Protein AF-A0A1H3C4C2-F1 (afdb_monomer_lite)

pLDDT: mean 83.83, std 12.62, range [54.88, 97.19]

Structure (mmCIF, N/CA/C/O backbone):
data_AF-A0A1H3C4C2-F1
#
_entry.id   AF-A0A1H3C4C2-F1
#
loop_
_atom_site.group_PDB
_atom_site.id
_atom_site.type_symbol
_atom_site.label_atom_id
_atom_site.label_alt_id
_atom_site.label_comp_id
_atom_site.label_asym_id
_atom_site.label_entity_id
_atom_site.label_seq_id
_atom_site.pdbx_PDB_ins_code
_atom_site.Cartn_x
_atom_site.Cartn_y
_atom_site.Cartn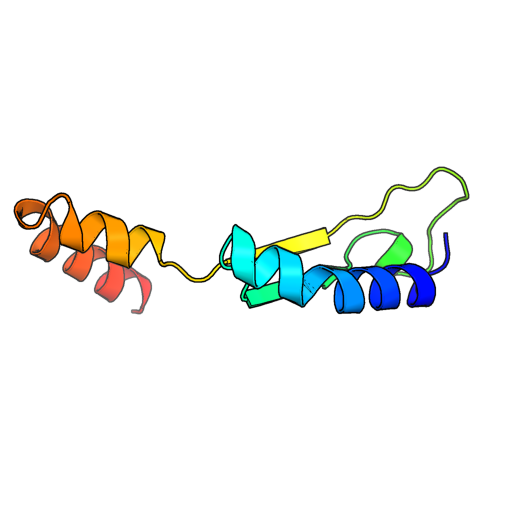_z
_atom_site.occupancy
_atom_site.B_iso_or_equiv
_atom_site.auth_seq_id
_atom_site.auth_comp_id
_atom_site.auth_asym_id
_atom_site.auth_atom_id
_atom_site.pdbx_PDB_model_num
ATOM 1 N N . MET A 1 1 ? 11.887 -1.934 -13.461 1.00 71.69 1 MET A N 1
ATOM 2 C CA . MET A 1 1 ? 10.942 -2.772 -12.678 1.00 71.69 1 MET A CA 1
ATOM 3 C C . MET A 1 1 ? 9.569 -2.761 -13.362 1.00 71.69 1 MET A C 1
ATOM 5 O O . MET A 1 1 ? 9.251 -1.753 -13.972 1.00 71.69 1 MET A O 1
ATOM 9 N N . ASN A 1 2 ? 8.779 -3.846 -13.343 1.00 86.69 2 ASN A N 1
ATOM 10 C CA . ASN A 1 2 ? 7.487 -3.914 -14.059 1.00 86.69 2 ASN A CA 1
ATOM 11 C C . ASN A 1 2 ? 6.310 -3.522 -13.140 1.00 86.69 2 ASN A C 1
ATOM 13 O O . ASN A 1 2 ? 6.158 -4.104 -12.064 1.00 86.69 2 ASN A O 1
ATOM 17 N N . ARG A 1 3 ? 5.465 -2.580 -13.584 1.00 92.56 3 ARG A N 1
ATOM 18 C CA . ARG A 1 3 ? 4.300 -2.073 -12.837 1.00 92.56 3 ARG A CA 1
ATOM 19 C C . ARG A 1 3 ? 3.348 -3.179 -12.383 1.00 92.56 3 ARG A C 1
ATOM 21 O O . ARG A 1 3 ? 2.984 -3.230 -11.210 1.00 92.56 3 ARG A O 1
ATOM 28 N N . GLN A 1 4 ? 2.997 -4.103 -13.276 1.00 94.00 4 GLN A N 1
ATOM 29 C CA . GLN A 1 4 ? 2.100 -5.217 -12.964 1.00 94.00 4 GLN A CA 1
ATOM 30 C C . GLN A 1 4 ? 2.686 -6.129 -11.883 1.00 94.00 4 GLN A C 1
ATOM 32 O O . GLN A 1 4 ? 1.996 -6.483 -10.930 1.00 94.00 4 GLN A O 1
ATOM 37 N N . ARG A 1 5 ? 3.986 -6.436 -11.968 1.00 92.56 5 ARG A N 1
ATOM 38 C CA . ARG A 1 5 ? 4.678 -7.244 -10.953 1.00 92.56 5 ARG A CA 1
ATOM 39 C C . ARG A 1 5 ? 4.607 -6.607 -9.564 1.00 92.56 5 ARG A C 1
ATOM 41 O O . ARG A 1 5 ? 4.417 -7.327 -8.582 1.00 92.56 5 ARG A O 1
ATOM 48 N N . VAL A 1 6 ? 4.755 -5.284 -9.475 1.00 94.19 6 VAL A N 1
ATOM 49 C CA . VAL A 1 6 ? 4.649 -4.553 -8.203 1.00 94.19 6 VAL A CA 1
ATOM 50 C C . VAL A 1 6 ? 3.213 -4.587 -7.683 1.00 94.19 6 VAL A C 1
ATOM 52 O O . VAL A 1 6 ? 3.002 -4.926 -6.522 1.00 94.19 6 VAL A O 1
ATOM 55 N N . LEU A 1 7 ? 2.217 -4.339 -8.537 1.00 95.81 7 LEU A N 1
ATOM 56 C CA . LEU A 1 7 ? 0.805 -4.427 -8.150 1.00 95.81 7 LEU A CA 1
ATOM 57 C C . LEU A 1 7 ? 0.427 -5.824 -7.638 1.00 95.81 7 LEU A C 1
ATOM 59 O O . LEU A 1 7 ? -0.266 -5.944 -6.629 1.00 95.81 7 LEU A O 1
ATOM 63 N N . ASP A 1 8 ? 0.919 -6.884 -8.274 1.00 96.38 8 ASP A N 1
ATOM 64 C CA . ASP A 1 8 ? 0.653 -8.253 -7.831 1.00 96.38 8 ASP A CA 1
ATOM 65 C C . ASP A 1 8 ? 1.328 -8.566 -6.490 1.00 96.38 8 ASP A C 1
ATOM 67 O O . ASP A 1 8 ? 0.754 -9.265 -5.650 1.00 96.38 8 ASP A O 1
ATOM 71 N N . LEU A 1 9 ? 2.525 -8.022 -6.247 1.00 95.19 9 LEU A N 1
ATOM 72 C CA . LEU A 1 9 ? 3.184 -8.130 -4.947 1.00 95.19 9 LEU A CA 1
ATOM 73 C C . LEU A 1 9 ? 2.402 -7.392 -3.854 1.00 95.19 9 LEU A C 1
ATOM 75 O O . LEU A 1 9 ? 2.221 -7.941 -2.766 1.00 95.19 9 LEU A O 1
ATOM 79 N N . LEU A 1 10 ? 1.896 -6.192 -4.147 1.00 95.12 10 LEU A N 1
ATOM 80 C CA . LEU A 1 10 ? 1.065 -5.423 -3.219 1.00 95.12 10 LEU A CA 1
ATOM 81 C C . LEU A 1 10 ? -0.237 -6.160 -2.895 1.00 95.12 10 LEU A C 1
ATOM 83 O O . LEU A 1 10 ? -0.583 -6.283 -1.722 1.00 95.12 10 LEU A O 1
ATOM 87 N N . ARG A 1 11 ? -0.910 -6.739 -3.898 1.00 96.19 11 ARG A N 1
ATOM 88 C CA . ARG A 1 11 ? -2.122 -7.554 -3.695 1.00 96.19 11 ARG A CA 1
ATOM 89 C C . ARG A 1 11 ? -1.870 -8.741 -2.769 1.00 96.19 11 ARG A C 1
ATOM 91 O O . ARG A 1 11 ? -2.636 -8.948 -1.835 1.00 96.19 11 ARG A O 1
ATOM 98 N N . ARG A 1 12 ? -0.780 -9.487 -2.987 1.00 97.19 12 ARG A N 1
ATOM 99 C CA . ARG A 1 12 ? -0.403 -10.625 -2.127 1.00 97.19 12 ARG A CA 1
ATOM 100 C C . ARG A 1 12 ? 0.004 -10.196 -0.717 1.00 97.19 12 ARG A C 1
ATOM 102 O O . ARG A 1 12 ? -0.216 -10.939 0.233 1.00 97.19 12 ARG A O 1
ATOM 109 N N . SER A 1 13 ? 0.594 -9.011 -0.574 1.00 95.06 13 SER A N 1
ATOM 110 C CA . SER A 1 13 ? 1.072 -8.506 0.719 1.00 95.06 13 SER A CA 1
ATOM 111 C C . SER A 1 13 ? -0.035 -7.853 1.549 1.00 95.06 13 SER A C 1
ATOM 113 O O . SER A 1 13 ? 0.048 -7.870 2.779 1.00 95.06 13 SER A O 1
ATOM 115 N N . LYS A 1 14 ? -1.084 -7.314 0.905 1.00 94.06 14 LYS A N 1
ATOM 116 C CA . LYS A 1 14 ? -2.170 -6.574 1.565 1.00 94.06 14 LYS A CA 1
ATOM 117 C C . LYS A 1 14 ? -2.793 -7.332 2.746 1.00 94.06 14 LYS A C 1
ATOM 119 O O . LYS A 1 14 ? -2.845 -6.728 3.810 1.00 94.06 14 LYS A O 1
ATOM 124 N N . PRO A 1 15 ? -3.186 -8.621 2.656 1.00 95.06 15 PRO A N 1
ATOM 125 C CA . PRO A 1 15 ? -3.805 -9.312 3.791 1.00 95.06 15 PRO A CA 1
ATOM 126 C C . PRO A 1 15 ? -2.899 -9.370 5.028 1.00 95.06 15 PRO A C 1
ATOM 128 O O . PRO A 1 15 ? -3.355 -9.162 6.149 1.00 95.06 15 PRO A O 1
ATOM 131 N N . LYS A 1 16 ? -1.591 -9.584 4.832 1.00 93.81 16 LYS A N 1
ATOM 132 C CA . LYS A 1 16 ? -0.608 -9.603 5.925 1.00 93.81 16 LYS A CA 1
ATOM 133 C C . LYS A 1 16 ? -0.421 -8.218 6.546 1.00 93.81 16 LYS A C 1
ATOM 135 O O . LYS A 1 16 ? -0.302 -8.113 7.763 1.00 93.81 16 LYS A O 1
ATOM 140 N N . LEU A 1 17 ? -0.376 -7.172 5.720 1.00 89.94 17 LEU A N 1
ATOM 141 C CA . LEU A 1 17 ? -0.254 -5.786 6.180 1.00 89.94 17 LEU A CA 1
ATOM 142 C C . LEU A 1 17 ? -1.523 -5.317 6.901 1.00 89.94 17 LEU A C 1
ATOM 144 O O . LEU A 1 17 ? -1.433 -4.644 7.921 1.00 89.94 17 LEU A O 1
ATOM 148 N N . GLN A 1 18 ? -2.693 -5.741 6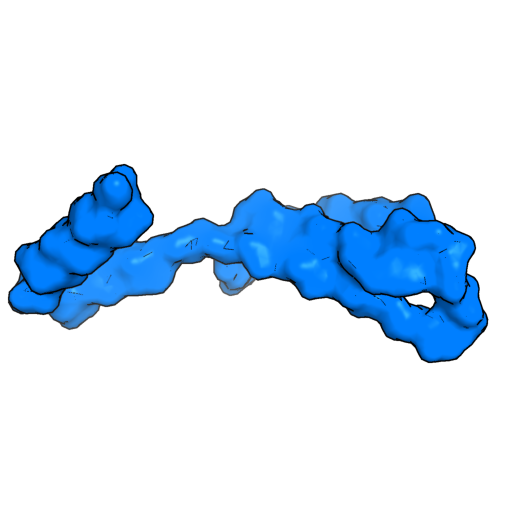.428 1.00 90.12 18 GLN A N 1
ATOM 149 C CA . GLN A 1 18 ? -3.968 -5.503 7.090 1.00 90.12 18 GLN A CA 1
ATOM 150 C C . GLN A 1 18 ? -4.014 -6.184 8.461 1.00 90.12 18 GLN A C 1
ATOM 152 O O . GLN A 1 18 ? -4.280 -5.521 9.454 1.00 90.12 18 GLN A O 1
ATOM 157 N N . ALA A 1 19 ? -3.682 -7.476 8.539 1.00 86.19 19 ALA A N 1
ATOM 158 C CA . ALA A 1 19 ? -3.735 -8.228 9.793 1.00 86.19 19 ALA A CA 1
ATOM 159 C C . ALA A 1 19 ? -2.740 -7.729 10.856 1.00 86.19 19 ALA A C 1
ATOM 161 O O . ALA A 1 19 ? -3.021 -7.817 12.044 1.00 86.19 19 ALA A O 1
ATOM 162 N N . ARG A 1 20 ? -1.563 -7.239 10.442 1.00 86.00 20 ARG A N 1
ATOM 163 C CA . ARG A 1 20 ? -0.507 -6.800 11.373 1.00 86.00 20 ARG A CA 1
ATOM 164 C C . ARG A 1 20 ? -0.575 -5.327 11.740 1.00 86.00 20 ARG A C 1
ATOM 166 O O . ARG A 1 20 ? -0.164 -4.970 12.835 1.00 86.00 20 ARG A O 1
ATOM 173 N N . PHE A 1 21 ? -1.009 -4.489 10.806 1.00 83.38 21 PHE A N 1
ATOM 174 C CA . PHE A 1 21 ? -0.868 -3.040 10.923 1.00 83.38 21 PHE A CA 1
ATOM 175 C C . PHE A 1 21 ? -2.177 -2.287 10.676 1.00 83.38 21 PHE A C 1
ATOM 177 O O . PHE A 1 21 ? -2.189 -1.071 10.788 1.00 83.38 21 PHE A O 1
ATOM 184 N N . GLY A 1 22 ? -3.271 -2.967 10.316 1.00 87.06 22 GLY A N 1
ATOM 185 C CA . GLY A 1 22 ? -4.551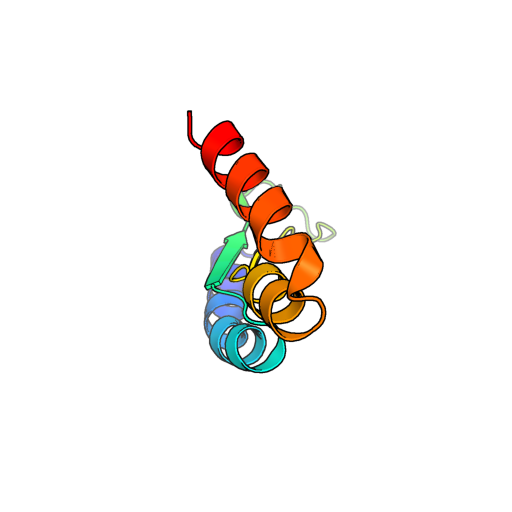 -2.313 10.022 1.00 87.06 22 GLY A CA 1
ATOM 186 C C . GLY A 1 22 ? -4.589 -1.603 8.667 1.00 87.06 22 GLY A C 1
ATOM 187 O O . GLY A 1 22 ? -5.400 -0.704 8.468 1.00 87.06 22 GLY A O 1
ATOM 188 N N . ALA A 1 23 ? -3.712 -1.968 7.722 1.00 90.00 23 ALA A N 1
ATOM 189 C CA . ALA A 1 23 ? -3.694 -1.361 6.390 1.00 90.00 23 ALA A CA 1
ATOM 190 C C . ALA A 1 23 ? -5.010 -1.628 5.637 1.00 90.00 23 ALA A C 1
ATOM 192 O O . ALA A 1 23 ? -5.350 -2.776 5.347 1.00 90.00 23 ALA A O 1
ATOM 193 N N . THR A 1 24 ? -5.726 -0.571 5.266 1.00 91.81 24 THR A N 1
ATOM 194 C CA . THR A 1 24 ? -7.001 -0.629 4.534 1.00 91.81 24 THR A CA 1
ATOM 195 C C . THR A 1 24 ? -6.798 -0.459 3.031 1.00 91.81 24 THR A C 1
ATOM 197 O O . THR A 1 24 ? -7.450 -1.141 2.229 1.00 91.81 24 THR A O 1
ATOM 200 N N . TRP A 1 25 ? -5.821 0.363 2.634 1.00 92.56 25 TRP A N 1
ATOM 201 C CA . TRP A 1 25 ? -5.491 0.635 1.235 1.00 92.56 25 TRP A CA 1
ATOM 202 C C . TRP A 1 25 ? -3.986 0.630 0.991 1.00 92.56 25 TRP A C 1
ATOM 204 O O . TRP A 1 25 ? -3.210 1.056 1.837 1.00 92.56 25 TRP A O 1
ATOM 214 N N . LEU A 1 26 ? -3.593 0.166 -0.197 1.00 94.88 26 LEU A N 1
ATOM 215 C CA . LEU A 1 26 ? -2.241 0.293 -0.735 1.00 94.88 26 LEU A CA 1
ATOM 216 C C . LEU A 1 26 ? -2.348 0.870 -2.145 1.00 94.88 26 LEU A C 1
ATOM 218 O O . LEU A 1 26 ? -3.132 0.362 -2.950 1.00 94.88 26 LEU A O 1
ATOM 222 N N . ALA A 1 27 ? -1.549 1.884 -2.452 1.00 94.88 27 ALA A N 1
ATOM 223 C CA . ALA A 1 27 ? -1.476 2.499 -3.769 1.00 94.88 27 ALA A CA 1
ATOM 224 C C . ALA A 1 27 ? -0.022 2.569 -4.240 1.00 94.88 27 ALA A C 1
ATOM 226 O O . ALA A 1 27 ? 0.865 2.956 -3.485 1.00 94.88 27 ALA A O 1
ATOM 227 N N . LEU A 1 28 ? 0.213 2.196 -5.496 1.00 95.62 28 LEU A N 1
ATOM 228 C CA . LEU A 1 28 ? 1.501 2.371 -6.161 1.00 95.62 28 LEU A CA 1
ATOM 229 C C . LEU A 1 28 ? 1.559 3.783 -6.745 1.00 95.62 28 LEU A C 1
ATOM 231 O O . LEU A 1 28 ? 0.673 4.155 -7.516 1.00 95.62 28 LEU A O 1
ATOM 235 N N . PHE A 1 29 ? 2.601 4.540 -6.415 1.00 94.44 29 PHE A N 1
ATOM 236 C CA . PHE A 1 29 ? 2.856 5.858 -6.990 1.00 94.44 29 PHE A CA 1
ATOM 237 C C . PHE A 1 29 ? 4.281 5.946 -7.559 1.00 94.44 29 PHE A C 1
ATOM 239 O O . PHE A 1 29 ? 4.982 4.940 -7.683 1.00 94.44 29 PHE A O 1
ATOM 246 N N . GLY A 1 30 ? 4.674 7.133 -8.020 1.00 93.62 30 GLY A N 1
ATOM 247 C CA . GLY A 1 30 ? 6.032 7.369 -8.505 1.00 93.62 30 GLY A CA 1
ATOM 248 C C . GLY A 1 30 ? 6.316 6.852 -9.926 1.00 93.62 30 GLY A C 1
ATOM 249 O O . GLY A 1 30 ? 5.393 6.647 -10.724 1.00 93.62 30 GLY A O 1
ATOM 250 N N . PRO A 1 31 ? 7.601 6.719 -10.309 1.00 94.56 31 PRO A N 1
ATOM 251 C CA . PRO A 1 31 ? 8.022 6.374 -11.672 1.00 94.56 31 PRO A CA 1
ATOM 252 C C . PRO A 1 31 ? 7.477 5.033 -12.171 1.00 94.56 31 PRO A C 1
ATOM 254 O O . PRO A 1 31 ? 7.177 4.894 -13.352 1.00 94.56 31 PRO A O 1
ATOM 257 N N . ILE A 1 32 ? 7.294 4.053 -11.282 1.00 95.00 32 ILE A N 1
ATOM 258 C CA . ILE A 1 32 ? 6.740 2.743 -11.656 1.00 95.00 32 ILE A CA 1
ATOM 259 C C . ILE A 1 32 ? 5.249 2.847 -11.960 1.00 95.00 32 ILE A C 1
ATOM 261 O O . ILE A 1 32 ? 4.772 2.210 -12.894 1.00 95.00 32 ILE A O 1
ATOM 265 N N . ALA A 1 33 ? 4.504 3.658 -11.205 1.00 95.00 33 ALA A N 1
ATOM 266 C CA . ALA A 1 33 ? 3.091 3.887 -11.489 1.00 95.00 33 ALA A CA 1
ATOM 267 C C . ALA A 1 33 ? 2.870 4.565 -12.850 1.00 95.00 33 ALA A C 1
ATOM 269 O O . ALA A 1 33 ? 1.832 4.333 -13.467 1.00 95.00 33 ALA A O 1
ATOM 270 N N . ARG A 1 34 ? 3.840 5.381 -13.287 1.00 94.56 34 ARG A N 1
ATOM 271 C CA . ARG A 1 34 ? 3.827 6.164 -14.533 1.00 94.56 34 ARG A CA 1
ATOM 272 C C . ARG A 1 34 ? 4.523 5.478 -15.713 1.00 94.56 34 ARG A C 1
ATOM 274 O O . ARG A 1 34 ? 4.646 6.095 -16.762 1.00 94.56 34 ARG A O 1
ATOM 281 N N . ASP A 1 35 ? 5.006 4.249 -15.535 1.00 93.12 35 ASP A N 1
ATOM 282 C CA . ASP A 1 35 ? 5.778 3.506 -16.542 1.00 93.12 35 ASP A CA 1
ATOM 283 C C . ASP A 1 35 ? 7.053 4.238 -17.033 1.00 93.12 35 ASP A C 1
ATOM 285 O O . ASP A 1 35 ? 7.540 4.009 -18.135 1.00 93.12 35 ASP A O 1
ATOM 289 N N . THR A 1 36 ? 7.649 5.085 -16.184 1.00 94.12 36 THR A N 1
ATOM 290 C CA . THR A 1 36 ? 8.891 5.837 -16.464 1.00 94.12 36 THR A CA 1
ATOM 291 C C . THR A 1 36 ? 10.079 5.375 -15.610 1.00 94.12 36 THR A C 1
ATOM 293 O O . THR A 1 36 ? 11.052 6.108 -15.440 1.00 94.12 36 THR A O 1
ATOM 296 N N . ALA A 1 37 ? 9.989 4.198 -14.992 1.00 91.88 37 ALA A N 1
ATOM 297 C CA . ALA A 1 37 ? 11.008 3.678 -14.083 1.00 91.88 37 ALA A CA 1
ATOM 298 C C . ALA A 1 37 ? 12.225 3.105 -14.826 1.00 91.88 37 ALA A C 1
ATOM 300 O O . ALA A 1 37 ? 12.085 2.308 -15.754 1.00 91.88 37 ALA A O 1
ATOM 301 N N . SER A 1 38 ? 13.425 3.435 -14.354 1.00 91.00 38 SER A N 1
ATOM 302 C CA . SER A 1 38 ? 14.678 2.817 -14.790 1.00 91.00 38 SER A CA 1
ATOM 303 C C . SER A 1 38 ? 14.981 1.536 -13.993 1.00 91.00 38 SER A C 1
ATOM 305 O O . SER A 1 38 ? 14.238 1.136 -13.091 1.00 91.00 38 SER A O 1
ATOM 307 N N . SER A 1 39 ? 16.069 0.841 -14.338 1.00 86.25 39 SER A N 1
ATOM 308 C CA . SER A 1 39 ? 16.493 -0.392 -13.655 1.00 86.25 39 SER A CA 1
ATOM 309 C C . SER A 1 39 ? 16.835 -0.189 -12.174 1.00 86.25 39 SER A C 1
ATOM 311 O O . SER A 1 39 ? 16.681 -1.133 -11.406 1.00 86.25 39 SER A O 1
ATOM 313 N N . GLY A 1 40 ? 17.241 1.021 -11.779 1.00 87.94 40 GLY A N 1
ATOM 314 C CA . GLY A 1 40 ? 17.558 1.386 -10.395 1.00 87.94 40 GLY A CA 1
ATOM 315 C C . GLY A 1 40 ? 16.450 2.143 -9.662 1.00 87.94 40 GLY A C 1
ATOM 316 O O . GLY A 1 40 ? 16.706 2.674 -8.592 1.00 87.94 40 GLY A O 1
ATOM 317 N N . SER A 1 41 ? 15.250 2.265 -10.240 1.00 90.25 41 SER A N 1
ATOM 318 C CA . SER A 1 41 ? 14.148 2.972 -9.578 1.00 90.25 41 SER A CA 1
ATOM 319 C C . SER A 1 41 ? 13.523 2.142 -8.460 1.00 90.25 41 SER A C 1
ATOM 321 O O . SER A 1 41 ? 13.169 0.977 -8.670 1.00 90.25 41 SER A O 1
ATOM 323 N N . ASP A 1 42 ? 13.301 2.789 -7.321 1.00 92.06 42 ASP A N 1
ATOM 324 C CA . ASP A 1 42 ? 12.551 2.239 -6.197 1.00 92.06 42 ASP A CA 1
ATOM 325 C C . ASP A 1 42 ? 11.040 2.161 -6.483 1.00 92.06 42 ASP A C 1
ATOM 327 O O . ASP A 1 42 ? 10.516 2.772 -7.422 1.00 92.06 42 ASP A O 1
ATOM 331 N N . ALA A 1 43 ? 10.332 1.366 -5.674 1.00 91.12 43 ALA A N 1
ATOM 332 C CA . ALA A 1 43 ? 8.872 1.340 -5.651 1.00 91.12 43 ALA A CA 1
ATOM 333 C C . ALA A 1 43 ? 8.326 2.240 -4.549 1.00 91.12 43 ALA A C 1
ATOM 335 O O . ALA A 1 43 ? 8.503 1.949 -3.367 1.00 91.12 43 ALA A O 1
ATOM 336 N N . ASP A 1 44 ? 7.556 3.245 -4.948 1.00 94.06 44 ASP A N 1
ATOM 337 C CA . ASP A 1 44 ? 6.871 4.127 -4.017 1.00 94.06 44 ASP A CA 1
ATOM 338 C C . ASP A 1 44 ? 5.451 3.615 -3.721 1.00 94.06 44 ASP A C 1
ATOM 340 O O . ASP A 1 44 ? 4.632 3.431 -4.628 1.00 94.06 44 ASP A O 1
ATOM 344 N N . VAL A 1 45 ? 5.144 3.358 -2.446 1.00 93.81 45 VAL A N 1
ATOM 345 C CA . VAL A 1 45 ? 3.858 2.786 -2.012 1.00 93.81 45 VAL A CA 1
ATOM 346 C C . VAL A 1 45 ? 3.242 3.639 -0.916 1.00 93.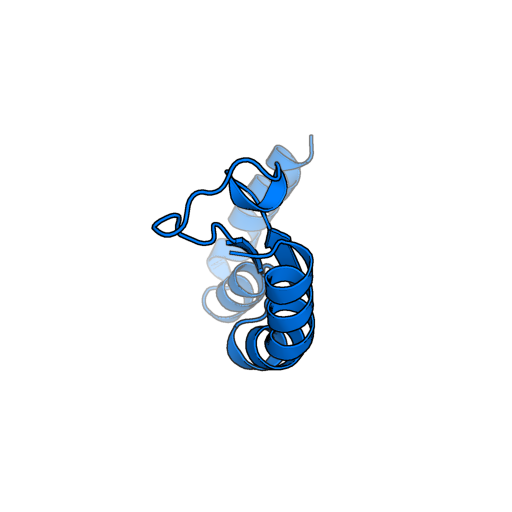81 45 VAL A C 1
ATOM 348 O O . VAL A 1 45 ? 3.861 3.873 0.118 1.00 93.81 45 VAL A O 1
ATOM 351 N N . LEU A 1 46 ? 2.003 4.080 -1.128 1.00 93.31 46 LEU A N 1
ATOM 352 C CA . LEU A 1 46 ? 1.209 4.776 -0.123 1.00 93.31 46 LEU A CA 1
ATOM 353 C C . LEU A 1 46 ? 0.309 3.754 0.562 1.00 93.31 46 LEU A C 1
ATOM 355 O O . LEU A 1 46 ? -0.396 3.001 -0.111 1.00 93.31 46 LEU A O 1
ATOM 359 N N . ALA A 1 47 ? 0.335 3.728 1.890 1.00 90.94 47 ALA A N 1
ATOM 360 C CA . ALA A 1 47 ? -0.524 2.875 2.696 1.00 90.94 47 ALA A CA 1
ATOM 361 C C . ALA A 1 47 ? -1.478 3.737 3.524 1.00 90.94 47 ALA A C 1
ATOM 363 O O . ALA A 1 47 ? -1.037 4.629 4.246 1.00 90.94 47 ALA A O 1
ATOM 364 N N . ALA A 1 48 ? -2.774 3.459 3.417 1.00 90.12 48 ALA A N 1
ATOM 365 C CA . ALA A 1 48 ? -3.758 3.978 4.354 1.00 90.12 48 ALA A CA 1
ATOM 366 C C . ALA A 1 48 ? -4.036 2.902 5.398 1.00 90.12 48 ALA A C 1
ATOM 368 O O . ALA A 1 48 ? -4.182 1.724 5.060 1.00 90.12 48 ALA A O 1
ATOM 369 N N . PHE A 1 49 ? -4.122 3.318 6.650 1.00 85.12 49 PHE A N 1
ATOM 370 C CA . PHE A 1 49 ? -4.452 2.464 7.779 1.00 85.12 49 PHE A CA 1
ATOM 371 C C . PHE A 1 49 ? -5.801 2.902 8.326 1.00 85.12 49 PHE A C 1
ATOM 373 O O . PHE A 1 49 ? -6.138 4.086 8.253 1.00 85.12 49 PHE A O 1
ATOM 380 N N . ASP A 1 50 ? -6.590 1.951 8.823 1.00 73.56 50 ASP A N 1
ATOM 381 C CA . ASP A 1 50 ? -7.769 2.325 9.592 1.00 73.56 50 ASP A CA 1
ATOM 382 C C . ASP A 1 50 ? -7.312 3.094 10.833 1.00 73.56 50 ASP A C 1
ATOM 384 O O . ASP A 1 50 ? -6.301 2.757 11.456 1.00 73.56 50 ASP A O 1
ATOM 388 N N . ALA A 1 51 ? -8.045 4.144 11.180 1.00 61.56 51 ALA A N 1
ATOM 389 C CA . ALA A 1 51 ? -7.743 5.024 12.295 1.00 61.56 51 ALA A CA 1
ATOM 390 C C . ALA A 1 51 ? -8.084 4.346 13.630 1.00 61.56 51 ALA A C 1
ATOM 392 O O . ALA A 1 51 ? -8.652 4.964 14.522 1.00 61.56 51 ALA A O 1
ATOM 393 N N . THR A 1 52 ? -7.714 3.079 13.815 1.00 60.47 52 THR A N 1
ATOM 394 C CA . THR A 1 52 ? -7.812 2.399 15.106 1.00 60.47 52 THR A CA 1
ATOM 395 C C . THR A 1 52 ? -6.992 3.136 16.166 1.00 60.47 52 THR A C 1
ATOM 397 O O . THR A 1 52 ? -7.309 3.011 17.335 1.00 60.47 52 THR A O 1
ATOM 400 N N . LEU A 1 53 ? -6.036 4.001 15.790 1.00 54.88 53 LEU A N 1
ATOM 401 C CA . LEU A 1 53 ? -5.394 4.944 16.716 1.00 54.88 53 LEU A CA 1
ATOM 402 C C . LEU A 1 53 ? -6.417 5.828 17.448 1.00 54.88 53 LEU A C 1
ATOM 404 O O . LEU A 1 53 ? -6.278 6.071 18.636 1.00 54.88 53 LEU A O 1
ATOM 408 N N . TRP A 1 54 ? -7.473 6.265 16.758 1.00 56.78 54 TRP A N 1
ATOM 409 C CA . TRP A 1 54 ? -8.581 6.984 17.375 1.00 56.78 54 TRP A CA 1
ATOM 410 C C . TRP A 1 54 ? -9.310 6.102 18.385 1.00 56.78 54 TRP A C 1
ATOM 412 O O . TRP A 1 54 ? -9.463 6.512 19.524 1.00 56.78 54 TRP A O 1
ATOM 422 N N . SER A 1 55 ? -9.696 4.885 17.993 1.00 57.09 55 SER A N 1
ATOM 423 C CA . SER A 1 55 ? -10.346 3.915 18.889 1.00 57.09 55 SER A CA 1
ATOM 424 C C . SER A 1 55 ? -9.492 3.604 20.123 1.00 57.09 55 SER A C 1
ATOM 426 O O . SER A 1 55 ? -10.008 3.600 21.228 1.00 57.09 55 SER A O 1
ATOM 428 N N . ILE A 1 56 ? -8.184 3.420 19.940 1.00 56.81 56 ILE A N 1
ATOM 429 C CA . ILE A 1 56 ? -7.218 3.134 21.007 1.00 56.81 56 ILE A CA 1
ATOM 430 C C . ILE A 1 56 ? -7.104 4.331 21.963 1.00 56.81 56 ILE A C 1
ATOM 432 O O . ILE A 1 56 ? -7.183 4.160 23.173 1.00 56.81 56 ILE A O 1
ATOM 436 N N . ILE A 1 57 ? -7.007 5.561 21.441 1.00 61.72 57 ILE A N 1
ATOM 437 C CA . ILE A 1 57 ? -6.958 6.774 22.275 1.00 61.72 57 ILE A CA 1
ATOM 438 C C . ILE A 1 57 ? -8.265 6.969 23.067 1.00 61.72 57 ILE A C 1
ATOM 440 O O . ILE A 1 57 ? -8.217 7.447 24.200 1.00 61.72 57 ILE A O 1
ATOM 444 N N . GLN A 1 58 ? -9.426 6.612 22.497 1.00 58.03 58 GLN A N 1
ATOM 445 C CA . GLN A 1 58 ? -10.709 6.685 23.213 1.00 58.03 58 GLN A CA 1
ATOM 446 C C . GLN A 1 58 ? -10.753 5.746 24.422 1.00 58.03 58 GLN A C 1
ATOM 448 O O . GLN A 1 58 ? -11.313 6.126 25.452 1.00 58.03 58 GLN A O 1
ATOM 453 N N . ASP A 1 59 ? -10.173 4.554 24.283 1.00 60.84 59 ASP A N 1
ATOM 454 C CA . ASP A 1 59 ? -10.208 3.511 25.306 1.00 60.84 59 ASP A CA 1
ATOM 455 C C . ASP A 1 59 ? -9.160 3.750 26.411 1.00 60.84 59 ASP A C 1
ATOM 457 O O . ASP A 1 59 ? -9.434 3.480 27.580 1.00 60.84 59 ASP A O 1
ATOM 461 N N . ASP A 1 60 ? -8.000 4.324 26.070 1.00 64.81 60 ASP A N 1
ATOM 462 C CA . ASP A 1 60 ? -6.898 4.549 27.017 1.00 64.81 60 ASP A CA 1
ATOM 463 C C . ASP A 1 60 ? -7.004 5.874 27.802 1.00 64.81 60 ASP A C 1
ATOM 465 O O . ASP A 1 60 ? -6.475 5.973 28.912 1.00 64.81 60 ASP A O 1
ATOM 469 N N . VAL A 1 61 ? -7.671 6.910 27.263 1.00 69.12 61 VAL A N 1
ATOM 470 C CA . VAL A 1 61 ? -7.815 8.225 27.929 1.00 69.12 61 VAL A CA 1
ATOM 471 C C . VAL A 1 61 ? -9.229 8.807 27.733 1.00 69.12 61 VAL A C 1
ATOM 473 O O . VAL A 1 61 ? -9.425 9.754 26.959 1.00 69.12 61 VAL A O 1
ATOM 476 N N . PRO A 1 62 ? -10.244 8.296 28.458 1.00 70.69 62 PRO A N 1
ATOM 477 C CA . PRO A 1 62 ? -11.649 8.674 28.260 1.00 70.69 62 PRO A CA 1
ATOM 478 C C . PRO A 1 62 ? -11.930 10.159 28.534 1.00 70.69 62 PRO A C 1
ATOM 480 O O . PRO A 1 62 ? -12.886 10.724 28.003 1.00 70.69 62 PRO A O 1
ATOM 483 N N . GLU A 1 63 ? -11.080 10.824 29.315 1.00 80.00 63 GLU A N 1
ATOM 484 C CA . GLU A 1 63 ? -11.219 12.240 29.673 1.00 80.00 63 GLU A CA 1
ATOM 485 C C . GLU A 1 63 ? -10.974 13.185 28.487 1.00 80.00 63 GLU A C 1
ATOM 487 O O . GLU A 1 63 ? -11.531 14.280 28.431 1.00 80.00 63 GLU A O 1
ATOM 492 N N . LEU A 1 64 ? -10.196 12.747 27.490 1.00 76.88 64 LEU A N 1
ATOM 493 C CA . LEU A 1 64 ? -9.935 13.522 26.272 1.00 76.88 64 LEU A CA 1
ATOM 494 C C . LEU A 1 64 ? -10.991 13.293 25.182 1.00 76.88 64 LEU A C 1
ATOM 496 O O . LEU A 1 64 ? -11.025 14.020 24.186 1.00 76.88 64 LEU A O 1
ATOM 500 N N . LEU A 1 65 ? -11.891 12.325 25.374 1.00 78.62 65 LEU A N 1
ATOM 501 C CA . LEU A 1 65 ? -12.912 11.938 24.403 1.00 78.62 65 LEU A CA 1
ATOM 502 C C . LEU A 1 65 ? -13.799 13.104 23.916 1.00 78.62 65 LEU A C 1
ATOM 504 O O . LEU A 1 65 ? -14.078 13.152 22.712 1.00 78.62 65 LEU A O 1
ATOM 508 N N . PRO A 1 66 ? -14.248 14.053 24.767 1.00 83.19 66 PRO A N 1
ATOM 509 C CA . PRO A 1 66 ? -15.059 15.183 24.311 1.00 83.19 66 PRO A CA 1
ATOM 510 C C . PRO A 1 66 ? -14.282 16.143 23.399 1.00 83.19 66 PRO A C 1
ATOM 512 O O . PRO A 1 66 ? -14.803 16.554 22.362 1.00 83.19 66 PRO A O 1
ATOM 515 N N . LEU A 1 67 ? -13.029 16.455 23.751 1.00 80.88 67 LEU A N 1
ATOM 516 C CA . LEU A 1 67 ? -12.159 17.356 22.985 1.00 80.88 67 LEU A CA 1
ATOM 517 C C . LEU A 1 67 ? -11.816 16.760 21.620 1.00 80.88 67 LEU A C 1
ATOM 519 O O . LEU A 1 67 ? -11.917 17.423 20.591 1.00 80.88 67 LEU A O 1
ATOM 523 N N . LEU A 1 68 ? -11.468 15.477 21.614 1.00 76.88 68 LEU A N 1
ATOM 524 C CA . LEU A 1 68 ? -11.203 14.73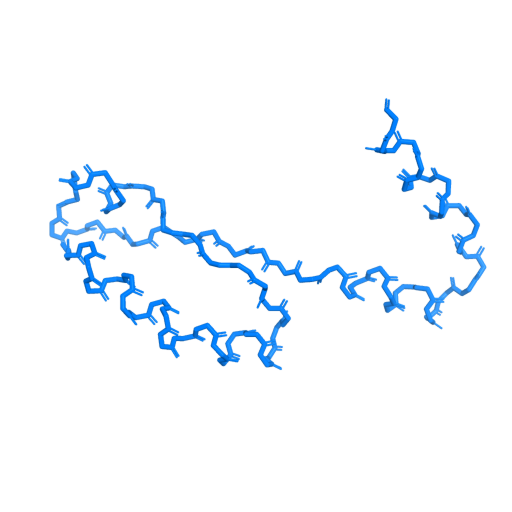5 20.397 1.00 76.88 68 LEU A CA 1
ATOM 525 C C . LEU A 1 68 ? -12.429 14.789 19.472 1.00 76.88 68 LEU A C 1
ATOM 527 O O . LEU A 1 68 ? -12.303 15.193 18.315 1.00 76.88 68 LEU A O 1
ATOM 531 N N . LYS A 1 69 ? -13.630 14.448 19.968 1.00 80.88 69 LYS A N 1
ATOM 532 C CA . LYS A 1 69 ? -14.875 14.491 19.173 1.00 80.88 69 LYS A CA 1
ATOM 533 C C . LYS A 1 69 ? -15.133 15.865 18.545 1.00 80.88 69 LYS A C 1
ATOM 535 O O . LYS A 1 69 ? -15.577 15.911 17.401 1.00 80.88 69 LYS A O 1
ATOM 540 N N . ALA A 1 70 ? -14.834 16.953 19.256 1.00 84.56 70 ALA A N 1
ATOM 541 C CA . ALA A 1 70 ? -14.958 18.307 18.718 1.00 84.56 70 ALA A CA 1
ATOM 542 C C . ALA A 1 70 ?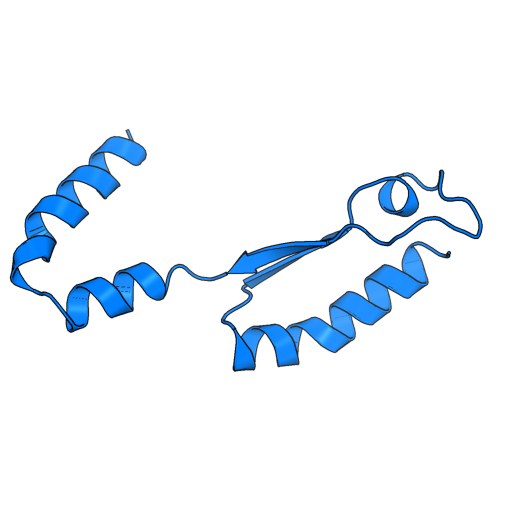 -14.026 18.532 17.514 1.00 84.56 70 ALA A C 1
ATOM 544 O O . ALA A 1 70 ? -14.498 18.928 16.451 1.00 84.56 70 ALA A O 1
ATOM 545 N N . LEU A 1 71 ? -12.747 18.160 17.635 1.00 78.31 71 LEU A N 1
ATOM 546 C CA . LEU A 1 71 ? -11.763 18.279 16.550 1.00 78.31 71 LEU A CA 1
ATOM 547 C C . LEU A 1 71 ? -12.151 17.466 15.308 1.00 78.31 71 LEU A C 1
ATOM 549 O O . LEU A 1 71 ? -11.970 17.920 14.179 1.00 78.31 71 LEU A O 1
ATOM 553 N N . LYS A 1 72 ? -12.713 16.264 15.499 1.00 74.88 72 LYS A N 1
ATOM 554 C CA . LYS A 1 72 ? -13.209 15.447 14.382 1.00 74.88 72 LYS A CA 1
ATOM 555 C C . LYS A 1 72 ? -14.349 16.148 13.641 1.00 74.88 72 LYS A C 1
ATOM 557 O O . LYS A 1 72 ? -14.354 16.141 12.416 1.00 74.88 72 LYS A O 1
ATOM 562 N N . ASN A 1 73 ? -15.301 16.727 14.369 1.00 81.12 73 ASN A N 1
ATOM 563 C CA . ASN A 1 73 ? -16.449 17.399 13.765 1.00 81.12 73 ASN A CA 1
ATOM 564 C C . ASN A 1 73 ? -16.033 18.672 13.013 1.00 81.12 73 ASN A C 1
ATOM 566 O O . ASN A 1 73 ? -16.564 18.928 11.938 1.00 81.12 73 ASN A O 1
ATOM 570 N N . GLU A 1 74 ? -15.060 19.428 13.534 1.00 81.81 74 GLU A N 1
ATOM 571 C CA . GLU A 1 74 ? -14.491 20.595 12.844 1.00 81.81 74 GLU A CA 1
ATOM 572 C C . GLU A 1 74 ? -13.784 20.212 11.539 1.00 81.81 74 GLU A C 1
ATOM 574 O O . GLU A 1 74 ? -13.975 20.873 10.527 1.00 81.81 74 GLU A O 1
ATOM 579 N N . ALA A 1 75 ? -13.024 19.112 11.523 1.00 67.25 75 ALA A N 1
ATOM 580 C CA . ALA A 1 75 ? -12.331 18.642 10.320 1.00 67.25 75 ALA A CA 1
ATOM 581 C C . ALA A 1 75 ? -13.269 18.096 9.220 1.00 67.25 75 ALA A C 1
ATOM 583 O O . ALA A 1 75 ? -12.814 17.824 8.108 1.00 67.25 75 ALA A O 1
ATOM 584 N N . GLN A 1 76 ? -14.549 17.874 9.536 1.00 66.44 76 GLN A N 1
ATOM 585 C CA . GLN A 1 76 ? -15.573 17.378 8.609 1.00 66.44 76 GLN A CA 1
ATOM 586 C C . GLN A 1 76 ? -16.541 18.475 8.127 1.00 66.44 76 GLN A C 1
ATOM 588 O O . GLN A 1 76 ? -17.443 18.165 7.344 1.00 66.44 76 GLN A O 1
ATOM 593 N N . SER A 1 77 ? -16.362 19.718 8.589 1.00 56.94 77 SER A N 1
ATOM 594 C CA . SER A 1 77 ? -17.081 20.919 8.139 1.00 56.94 77 SER A CA 1
ATOM 595 C C . SER A 1 77 ? -16.291 21.696 7.091 1.00 56.94 77 SER A C 1
ATOM 597 O O . SER A 1 77 ? -16.952 22.518 6.415 1.00 56.94 77 SER A O 1
#

Secondary structure (DSSP, 8-state):
--HHHHHHHHHHHHHHHHHHH-EEEEEEEHHHHTT---TTPPPEEEEEE--HHHHHHHHH-GGGHHHHHHHHHHTT-

InterPro domains:
  IPR043519 Nucleotidyltransferase superfamily [G3DSA:3.30.460.10] (1-76)
  IPR043519 Nucleotidyltransferase superfamily [SSF81301] (1-54)

Sequence (77 aa):
MNRQRVLDLLRRSKPKLQARFGATWLALFGPIARDTASSGSDADVLAAFDATLWSIIQDDVPELLPLLKALKNEAQS

Foldseek 3Di:
DALVVVVVVCVVCVVVCCVPPQWPDKDWDDCNVVVNDDPPDDTDIDTDHPPCVLVVCCVPPVVCVVVVVVVVVVVVD

Radius of gyration: 17.83 Å; chains: 1; bounding box: 35×32×46 Å

Organism: NCBI:txid44576